Protein AF-A0A0G4NNI9-F1 (afdb_monomer_lite)

Secondary structure (DSSP, 8-state):
-HHHHHHHHHHHTTTTTSTT-S-S-------EEE-S-GGG--S--TT-EEE--B-TTS-B---GGGBGGG-TT---TTSTTGGGS-BS------TT-SS------

Organism: Verticillium longisporum (NCBI:txid100787)

pLDDT: mean 88.93, std 9.5, range [46.25, 96.5]

Radius of gyration: 15.22 Å; chains: 1; bounding box: 37×29×37 Å

Structure (mmCIF, N/CA/C/O backbone):
data_AF-A0A0G4NNI9-F1
#
_entry.id   AF-A0A0G4NNI9-F1
#
loop_
_atom_site.group_PDB
_atom_site.id
_atom_site.type_symbol
_atom_site.label_atom_id
_atom_site.label_alt_id
_atom_site.label_comp_id
_atom_site.label_asym_id
_atom_site.label_entity_id
_atom_site.label_seq_id
_atom_site.pdbx_PDB_ins_code
_atom_site.Cartn_x
_atom_site.Cartn_y
_atom_site.Cartn_z
_atom_site.occupancy
_atom_site.B_iso_or_equiv
_atom_site.auth_seq_id
_atom_site.auth_comp_id
_atom_site.auth_asym_id
_atom_site.auth_atom_id
_atom_site.pdbx_PDB_model_num
ATOM 1 N N . ALA A 1 1 ? 6.119 -2.563 7.585 1.00 60.53 1 ALA A N 1
ATOM 2 C CA . ALA A 1 1 ? 4.698 -2.582 8.003 1.00 60.53 1 ALA A CA 1
ATOM 3 C C . ALA A 1 1 ? 4.440 -1.935 9.373 1.00 60.53 1 ALA A C 1
ATOM 5 O O . ALA A 1 1 ? 3.572 -1.077 9.446 1.00 60.53 1 ALA A O 1
ATOM 6 N N . LYS A 1 2 ? 5.173 -2.285 10.451 1.00 72.62 2 LYS A N 1
ATOM 7 C CA . LYS A 1 2 ? 4.879 -1.789 11.820 1.00 72.62 2 LYS A CA 1
ATOM 8 C C . LYS A 1 2 ? 4.820 -0.256 11.953 1.00 72.62 2 LYS A C 1
ATOM 10 O O . LYS A 1 2 ? 3.915 0.251 12.602 1.00 72.62 2 LYS A O 1
ATOM 15 N N . VAL A 1 3 ? 5.740 0.474 11.315 1.00 82.06 3 VAL A N 1
ATOM 16 C CA . VAL A 1 3 ? 5.761 1.949 11.370 1.00 82.06 3 VAL A CA 1
ATOM 17 C C . VAL A 1 3 ? 4.554 2.557 10.655 1.00 82.06 3 VAL A C 1
ATOM 19 O O . VAL A 1 3 ? 3.886 3.403 11.235 1.00 82.06 3 VAL A O 1
ATOM 22 N N . THR A 1 4 ? 4.225 2.094 9.443 1.00 82.38 4 THR A N 1
ATOM 23 C CA . THR A 1 4 ? 3.059 2.575 8.683 1.00 82.38 4 THR A CA 1
ATOM 24 C C . THR A 1 4 ? 1.771 2.405 9.483 1.00 82.38 4 THR A C 1
ATOM 26 O O . THR A 1 4 ? 1.050 3.374 9.687 1.00 82.38 4 THR A O 1
ATOM 29 N N . ALA A 1 5 ? 1.529 1.208 10.029 1.00 85.50 5 ALA A N 1
ATOM 30 C CA . ALA A 1 5 ? 0.354 0.953 10.858 1.00 85.50 5 ALA A CA 1
ATOM 31 C C . ALA A 1 5 ? 0.298 1.882 12.086 1.00 85.50 5 ALA A C 1
ATOM 33 O O . ALA A 1 5 ? -0.762 2.417 12.396 1.00 85.50 5 ALA A O 1
ATOM 34 N N . ALA A 1 6 ? 1.433 2.133 12.749 1.00 88.06 6 ALA A N 1
ATOM 35 C CA . ALA A 1 6 ? 1.495 3.039 13.894 1.00 88.06 6 ALA A CA 1
ATOM 36 C C . ALA A 1 6 ? 1.179 4.500 13.525 1.00 88.06 6 AL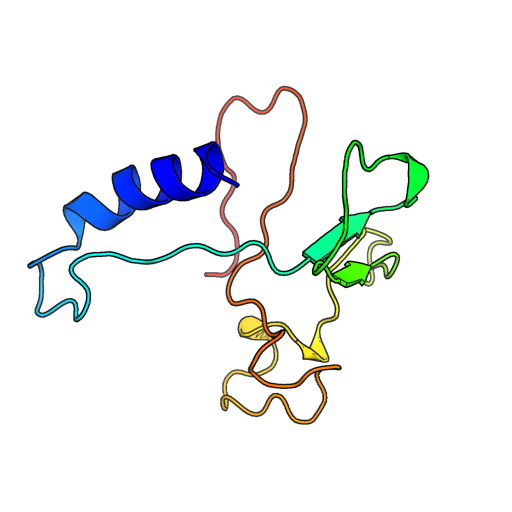A A C 1
ATOM 38 O O . ALA A 1 6 ? 0.465 5.166 14.270 1.00 88.06 6 ALA A O 1
ATOM 39 N N . GLN A 1 7 ? 1.672 5.003 12.386 1.00 86.19 7 GLN A N 1
ATOM 40 C CA . GLN A 1 7 ? 1.343 6.366 11.940 1.00 86.19 7 GLN A CA 1
ATOM 41 C C . GLN A 1 7 ? -0.143 6.505 11.602 1.00 86.19 7 GLN A C 1
ATOM 43 O O . GLN A 1 7 ? -0.769 7.488 11.983 1.00 86.19 7 GLN A O 1
ATOM 48 N N . TYR A 1 8 ? -0.729 5.486 10.975 1.00 87.69 8 TYR A N 1
ATOM 49 C CA . TYR A 1 8 ? -2.163 5.452 10.702 1.00 87.69 8 TYR A CA 1
ATOM 50 C C . TYR A 1 8 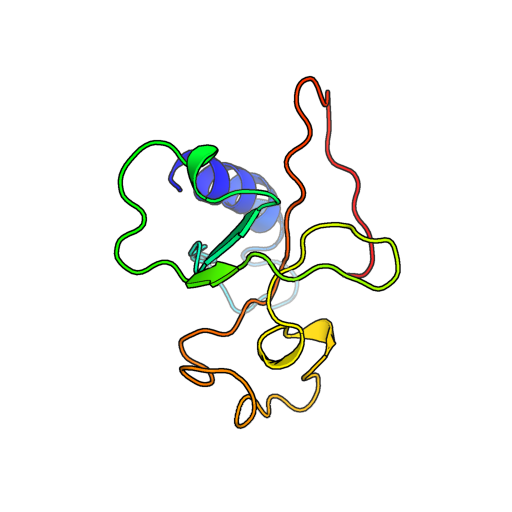? -3.007 5.501 11.977 1.00 87.69 8 TYR A C 1
ATOM 52 O O . TYR A 1 8 ? -3.982 6.246 12.032 1.00 87.69 8 TYR A O 1
ATOM 60 N N . GLN A 1 9 ? -2.604 4.780 13.029 1.00 90.94 9 GLN A N 1
ATOM 61 C CA . GLN A 1 9 ? -3.304 4.859 14.316 1.00 90.94 9 GLN A CA 1
ATOM 62 C C . GLN A 1 9 ? -3.269 6.265 14.917 1.00 90.94 9 GLN A C 1
ATOM 64 O O . GLN A 1 9 ? -4.274 6.706 15.462 1.00 90.94 9 GLN A O 1
ATOM 69 N N . LYS A 1 10 ? -2.162 7.005 14.778 1.00 90.31 10 LYS A N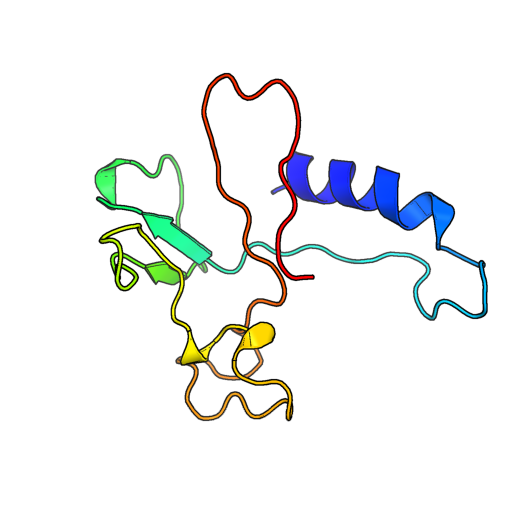 1
ATOM 70 C CA . LYS A 1 10 ? -2.088 8.394 15.266 1.00 90.31 10 LYS A CA 1
ATOM 71 C C . LYS A 1 10 ? -3.067 9.332 14.564 1.00 90.31 10 LYS A C 1
ATOM 73 O O . LYS A 1 10 ? -3.462 10.333 15.155 1.00 90.31 10 LYS A O 1
ATOM 78 N N . TRP A 1 11 ? -3.433 9.036 13.320 1.00 87.31 11 TRP A N 1
ATOM 79 C CA . TRP A 1 11 ? -4.460 9.788 12.609 1.00 87.31 11 TRP A CA 1
ATOM 80 C C . TRP A 1 11 ? -5.861 9.342 13.040 1.00 87.31 11 TRP A C 1
ATOM 82 O O . TRP A 1 11 ? -6.646 10.152 13.529 1.00 87.31 11 TRP A O 1
ATOM 92 N N . PHE A 1 12 ? -6.142 8.039 12.955 1.00 91.88 12 PHE A N 1
ATOM 93 C CA . PHE A 1 12 ? -7.471 7.491 13.233 1.00 91.88 12 PHE A CA 1
ATOM 94 C C . PHE A 1 12 ? -7.901 7.566 14.703 1.00 91.88 12 PHE A C 1
ATOM 96 O O . PHE A 1 12 ? -9.101 7.552 14.967 1.00 91.88 12 PHE A O 1
ATOM 103 N N . GLN A 1 13 ? -6.975 7.712 15.659 1.00 94.12 13 GLN A N 1
ATOM 104 C CA . GLN A 1 13 ? -7.329 7.888 17.075 1.00 94.12 13 GLN A CA 1
ATOM 105 C C . GLN A 1 13 ? -8.275 9.074 17.317 1.00 94.12 13 GLN A C 1
ATOM 107 O O . GLN A 1 13 ? -9.035 9.052 18.277 1.00 94.12 13 GLN A O 1
ATOM 112 N N . TRP A 1 14 ? -8.240 10.093 16.452 1.00 93.88 14 TRP A N 1
ATOM 113 C CA . TRP A 1 14 ? -9.122 11.259 16.540 1.00 93.88 14 TRP A CA 1
ATOM 114 C C . TRP A 1 14 ? -10.516 11.010 15.952 1.00 93.88 14 TRP A C 1
ATOM 116 O O . TRP A 1 14 ? -11.435 11.772 16.231 1.00 93.88 14 TRP A O 1
ATOM 126 N N . LEU A 1 15 ? -10.673 9.956 15.146 1.00 94.38 15 LEU A N 1
ATOM 127 C CA . LEU A 1 15 ? -11.941 9.559 14.530 1.00 94.38 15 LEU A CA 1
ATOM 128 C C . LEU A 1 15 ? -12.671 8.483 15.342 1.00 94.38 15 LEU A C 1
ATOM 130 O O . LEU A 1 15 ? -13.891 8.384 15.268 1.00 94.38 15 LEU A O 1
ATOM 134 N N . TYR A 1 16 ? -11.960 7.671 16.125 1.00 94.88 16 TYR A N 1
ATOM 135 C CA . TYR A 1 16 ? -12.587 6.622 16.929 1.00 94.88 16 TYR A CA 1
ATOM 136 C C . TYR A 1 16 ? -13.597 7.196 17.929 1.00 94.88 16 TYR A C 1
ATOM 138 O O . TYR A 1 16 ? -13.255 8.010 18.783 1.00 94.88 16 TYR A O 1
ATOM 146 N N . GLY A 1 17 ? -14.851 6.747 17.827 1.00 93.88 17 GLY A N 1
ATOM 147 C CA . GLY A 1 17 ? -15.955 7.225 18.665 1.00 93.88 17 GLY A CA 1
ATOM 148 C C . GLY A 1 17 ? -16.512 8.601 18.277 1.00 93.88 17 GLY A C 1
ATOM 149 O O . GLY A 1 17 ? -17.478 9.045 18.893 1.00 93.88 17 GLY A O 1
ATOM 150 N N . TYR A 1 18 ? -15.953 9.259 17.259 1.00 96.38 18 TYR A N 1
ATOM 151 C CA . TYR A 1 18 ? -16.487 10.497 16.696 1.00 96.38 18 TYR A CA 1
ATOM 152 C C . TYR A 1 18 ? -17.502 10.186 15.587 1.00 96.38 18 TYR A C 1
ATOM 154 O O . TYR A 1 18 ? -17.267 9.296 14.779 1.00 96.38 18 TYR A O 1
ATOM 162 N N . ASP A 1 19 ? -18.627 10.906 15.556 1.00 96.12 19 ASP A N 1
ATOM 163 C CA . ASP A 1 19 ? -19.648 10.870 14.488 1.00 96.12 19 ASP A CA 1
ATOM 164 C C . ASP A 1 19 ? -20.034 9.463 13.980 1.00 96.12 19 ASP A C 1
ATOM 166 O O . ASP A 1 19 ? -20.069 9.182 12.785 1.00 96.12 19 ASP A O 1
ATOM 170 N N . ASN A 1 20 ? -20.287 8.532 14.908 1.00 95.25 20 ASN A N 1
ATOM 171 C CA . ASN A 1 20 ? -20.608 7.130 14.602 1.00 95.25 20 ASN A CA 1
ATOM 172 C C . ASN A 1 20 ? -19.577 6.422 13.701 1.00 95.25 20 ASN A C 1
ATOM 174 O O . ASN A 1 20 ? -19.920 5.462 13.004 1.00 95.25 20 ASN A O 1
ATOM 178 N N . PHE A 1 21 ? -18.315 6.858 13.719 1.00 94.75 21 PHE A N 1
ATOM 179 C CA . PHE A 1 21 ? -17.256 6.205 12.969 1.00 94.75 21 PHE A CA 1
ATOM 180 C C . PHE A 1 21 ? -17.185 4.717 13.363 1.00 94.75 21 PHE A C 1
ATOM 182 O O . PHE A 1 21 ? -17.013 4.394 14.542 1.00 94.75 21 PHE A O 1
ATOM 189 N N . PRO A 1 22 ? -17.329 3.785 12.404 1.00 94.44 22 PRO A N 1
ATOM 190 C CA . PRO A 1 22 ? -17.709 2.402 12.704 1.00 94.44 22 PRO A CA 1
ATOM 191 C C . PRO A 1 22 ? -16.549 1.538 13.210 1.00 94.44 22 PRO A C 1
ATOM 193 O O . PRO A 1 22 ? -16.731 0.355 13.500 1.00 94.44 22 PRO A O 1
ATOM 196 N N . TYR A 1 23 ? -15.346 2.104 13.301 1.00 93.69 23 TYR A N 1
ATOM 197 C CA . TYR A 1 23 ? -14.145 1.385 13.689 1.00 93.69 23 TYR A CA 1
ATOM 198 C C . TYR A 1 23 ? -13.594 1.915 15.006 1.00 93.69 23 TYR A C 1
ATOM 200 O O . TYR A 1 23 ? -13.582 3.113 15.266 1.00 93.69 23 TYR A O 1
ATOM 208 N N . THR A 1 24 ? -13.066 1.000 15.810 1.00 93.38 24 THR A N 1
ATOM 209 C CA . THR A 1 24 ? -12.251 1.297 16.999 1.00 93.38 24 THR A CA 1
ATOM 210 C C . THR A 1 24 ? -10.772 0.981 16.773 1.00 93.38 24 THR A C 1
ATOM 212 O O . THR A 1 24 ? -9.928 1.278 17.613 1.00 93.38 24 THR A O 1
ATOM 215 N N . ASN A 1 25 ? -10.460 0.348 15.638 1.00 91.88 25 ASN A N 1
ATOM 216 C CA . ASN A 1 25 ? -9.115 0.037 15.187 1.00 91.88 25 ASN A CA 1
ATOM 217 C C . ASN A 1 25 ? -9.118 -0.224 13.672 1.00 91.88 25 ASN A C 1
ATOM 219 O O . ASN A 1 25 ? -9.669 -1.228 13.215 1.00 91.88 25 ASN A O 1
ATOM 223 N N . VAL A 1 26 ? -8.472 0.642 12.894 1.00 90.69 26 VAL A N 1
ATOM 224 C CA . VAL A 1 26 ? -8.256 0.446 11.455 1.00 90.69 26 VAL A CA 1
ATOM 225 C C . VAL A 1 26 ? -6.987 -0.369 11.240 1.00 90.69 26 VAL A C 1
ATOM 227 O O . VAL A 1 26 ? -5.876 0.104 11.474 1.00 90.69 26 VAL A O 1
ATOM 230 N N . LYS A 1 27 ? -7.127 -1.611 10.780 1.00 89.88 27 LYS A N 1
ATOM 231 C CA . LYS A 1 27 ? -5.974 -2.463 10.461 1.00 89.88 27 LYS A CA 1
ATOM 232 C C . LYS A 1 27 ? -5.404 -2.074 9.101 1.00 89.88 27 LYS A C 1
ATOM 234 O O . LYS A 1 27 ? -6.120 -2.089 8.109 1.00 89.88 27 LYS A O 1
ATOM 239 N N . VAL A 1 28 ? -4.104 -1.789 9.056 1.00 88.88 28 VAL A N 1
ATOM 240 C CA . VAL A 1 28 ? -3.394 -1.447 7.817 1.00 88.88 28 VAL A CA 1
ATOM 241 C C . VAL A 1 28 ? -2.548 -2.625 7.367 1.00 88.88 28 VAL A C 1
ATOM 243 O O . VAL A 1 28 ? -1.702 -3.110 8.122 1.00 88.88 28 VAL A O 1
ATOM 246 N N . ASN A 1 29 ? -2.743 -3.040 6.118 1.00 89.25 29 ASN A N 1
ATOM 247 C CA . ASN A 1 29 ? -1.964 -4.084 5.466 1.00 89.25 29 ASN A CA 1
ATOM 248 C C . ASN A 1 29 ? -1.289 -3.512 4.222 1.00 89.25 29 ASN A C 1
ATOM 250 O O . ASN A 1 29 ? -1.896 -2.753 3.474 1.00 89.25 29 ASN A O 1
ATOM 254 N N . ILE A 1 30 ? -0.037 -3.900 3.991 1.00 90.31 30 ILE A N 1
ATOM 255 C CA . ILE A 1 30 ? 0.640 -3.620 2.724 1.00 90.31 30 ILE A CA 1
ATOM 256 C C . ILE A 1 30 ? 0.417 -4.832 1.831 1.00 90.31 30 ILE A C 1
ATOM 258 O O . ILE A 1 30 ? 0.864 -5.922 2.177 1.00 90.31 30 ILE A O 1
ATOM 262 N N . VAL A 1 31 ? -0.286 -4.644 0.716 1.00 92.69 31 VAL A N 1
ATOM 263 C CA . VAL A 1 31 ? -0.605 -5.720 -0.241 1.00 92.69 31 VAL A CA 1
ATOM 264 C C . VAL A 1 31 ? 0.376 -5.790 -1.410 1.00 92.69 31 VAL A C 1
ATOM 266 O O . VAL A 1 31 ? 0.455 -6.814 -2.085 1.00 92.69 31 VAL A O 1
ATOM 269 N N . GLY A 1 32 ? 1.158 -4.733 -1.639 1.00 93.25 32 GLY A N 1
ATOM 270 C CA . GLY A 1 32 ? 2.086 -4.674 -2.757 1.00 93.25 32 GLY A CA 1
ATOM 271 C C . GLY A 1 32 ? 2.954 -3.423 -2.793 1.00 93.25 32 GLY A C 1
ATOM 272 O O . GLY A 1 32 ? 2.800 -2.516 -1.973 1.00 93.25 32 GLY A O 1
ATOM 273 N N . TRP A 1 33 ? 3.864 -3.406 -3.763 1.00 94.50 33 TRP A N 1
ATOM 274 C CA . TRP A 1 33 ? 4.759 -2.291 -4.066 1.00 94.50 33 TRP A CA 1
ATOM 275 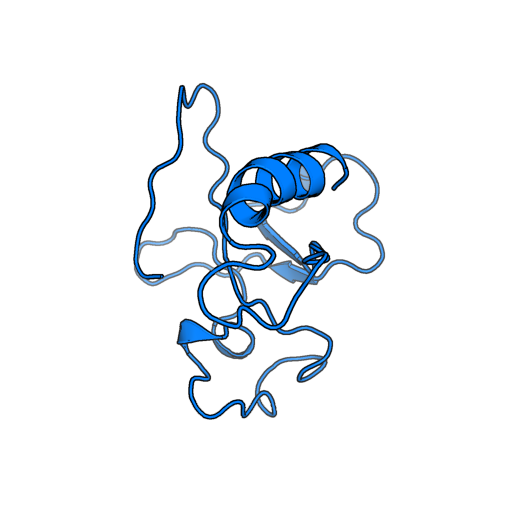C C . TRP A 1 33 ? 4.837 -2.077 -5.568 1.00 94.50 33 TRP A C 1
ATOM 277 O O . TRP A 1 33 ? 4.920 -3.042 -6.326 1.00 94.50 33 TRP A O 1
ATOM 287 N N . ALA A 1 34 ? 4.899 -0.818 -5.982 1.00 95.12 34 ALA A N 1
ATOM 288 C CA . ALA A 1 34 ? 5.268 -0.442 -7.334 1.00 95.12 34 ALA A CA 1
ATOM 289 C C . ALA A 1 34 ? 6.697 0.091 -7.346 1.00 95.12 34 ALA A C 1
ATOM 291 O O . ALA A 1 34 ? 7.046 0.980 -6.569 1.00 95.12 34 ALA A O 1
ATOM 292 N N . VAL A 1 35 ? 7.538 -0.476 -8.205 1.00 94.88 35 VAL A N 1
ATOM 293 C CA . VAL A 1 35 ? 8.956 -0.125 -8.292 1.00 94.88 35 VAL A CA 1
ATOM 294 C C . VAL A 1 35 ? 9.401 -0.055 -9.743 1.00 94.88 35 VAL A C 1
ATOM 296 O O . VAL A 1 35 ? 8.929 -0.802 -10.593 1.00 94.88 35 VAL A O 1
ATOM 299 N N . ARG A 1 36 ? 10.373 0.814 -10.033 1.00 93.50 36 ARG A N 1
ATOM 300 C CA . ARG A 1 36 ? 11.021 0.829 -11.356 1.00 93.50 36 ARG A CA 1
ATOM 301 C C . ARG A 1 36 ? 11.823 -0.449 -11.628 1.00 93.50 36 ARG A C 1
ATOM 303 O O . ARG A 1 36 ? 11.972 -0.838 -12.778 1.00 93.50 36 ARG A O 1
ATOM 310 N N . ASP A 1 37 ? 12.350 -1.061 -10.569 1.00 93.31 37 ASP A N 1
ATOM 311 C CA . ASP A 1 37 ? 13.163 -2.272 -10.598 1.00 93.31 37 ASP A CA 1
ATOM 312 C C . ASP A 1 37 ? 12.951 -3.043 -9.287 1.00 93.31 37 ASP A C 1
ATOM 314 O O . ASP A 1 37 ? 13.003 -2.462 -8.199 1.00 93.31 37 ASP A O 1
ATOM 318 N N . LYS A 1 38 ? 12.715 -4.354 -9.391 1.00 94.25 38 LYS A N 1
ATOM 319 C CA . LYS A 1 38 ? 12.516 -5.247 -8.243 1.00 94.25 38 LYS A CA 1
ATOM 320 C C . LYS A 1 38 ? 13.759 -5.342 -7.359 1.00 94.25 38 LYS A C 1
ATOM 322 O O . LYS A 1 38 ? 13.609 -5.569 -6.162 1.00 94.25 38 LYS A O 1
ATOM 327 N N . ALA A 1 39 ? 14.953 -5.116 -7.914 1.00 94.25 39 ALA A N 1
ATOM 328 C CA . ALA A 1 39 ? 16.214 -5.129 -7.172 1.00 94.25 39 ALA A CA 1
ATOM 329 C C . ALA A 1 39 ? 16.314 -4.026 -6.099 1.00 94.25 39 ALA A C 1
ATOM 331 O O . ALA A 1 39 ? 17.167 -4.100 -5.218 1.00 94.25 39 ALA A O 1
ATOM 332 N N . LEU A 1 40 ? 15.442 -3.012 -6.145 1.00 92.31 40 LEU A N 1
ATOM 333 C CA . LEU A 1 40 ? 15.371 -1.971 -5.115 1.00 92.31 40 LEU A CA 1
ATOM 334 C C . LEU A 1 40 ? 14.770 -2.473 -3.799 1.00 92.31 40 LEU A C 1
ATOM 336 O O . LEU A 1 40 ? 14.999 -1.869 -2.751 1.00 92.31 40 LEU A O 1
ATOM 340 N N . LEU A 1 41 ? 13.967 -3.538 -3.845 1.00 93.38 41 LEU A N 1
ATOM 341 C CA . LEU A 1 41 ? 13.304 -4.062 -2.662 1.00 93.38 41 LEU A CA 1
ATOM 342 C C . LEU A 1 41 ? 14.290 -4.877 -1.831 1.00 93.38 41 LEU A C 1
ATOM 344 O O . LEU A 1 41 ? 14.912 -5.823 -2.308 1.00 93.38 41 LEU A O 1
ATOM 348 N N . GLN A 1 42 ? 14.393 -4.515 -0.557 1.00 92.12 42 GLN A N 1
ATOM 349 C CA . GLN A 1 42 ? 15.197 -5.229 0.422 1.00 92.12 42 GLN A CA 1
ATOM 350 C C . GLN A 1 42 ? 14.303 -6.109 1.299 1.00 92.12 42 GLN A C 1
ATOM 352 O O . GLN A 1 42 ? 13.204 -5.715 1.690 1.00 92.12 42 GLN A O 1
ATOM 357 N N . GLY A 1 43 ? 14.805 -7.292 1.655 1.00 92.19 43 GLY A N 1
ATOM 358 C CA . GLY A 1 43 ? 14.081 -8.255 2.483 1.00 92.19 43 GLY A CA 1
ATOM 359 C C . GLY A 1 43 ? 13.080 -9.107 1.699 1.00 92.19 43 GLY A C 1
ATOM 360 O O . GLY A 1 43 ? 13.141 -9.220 0.478 1.00 92.19 43 GLY A O 1
ATOM 361 N N . SER A 1 44 ? 12.178 -9.768 2.428 1.00 93.75 44 SER A N 1
ATOM 362 C CA . SER A 1 44 ? 11.195 -10.672 1.828 1.00 93.75 44 SER A CA 1
ATOM 363 C C . SER A 1 44 ? 10.039 -9.904 1.191 1.00 93.75 44 SER A C 1
ATOM 365 O O . SER A 1 44 ? 9.425 -9.047 1.826 1.00 93.75 44 SER A O 1
ATOM 367 N N . THR A 1 45 ? 9.699 -10.282 -0.039 1.00 94.50 45 THR A N 1
ATOM 368 C CA . THR A 1 45 ? 8.497 -9.840 -0.760 1.00 94.50 45 THR A CA 1
ATOM 369 C C . THR A 1 45 ? 7.397 -10.904 -0.767 1.00 94.50 45 THR A C 1
ATOM 371 O O . THR A 1 45 ? 6.408 -10.774 -1.486 1.00 94.50 45 THR A O 1
ATOM 374 N N . ALA A 1 46 ? 7.545 -11.970 0.027 1.00 94.56 46 ALA A N 1
ATOM 375 C CA . ALA A 1 46 ? 6.566 -13.048 0.091 1.00 94.56 46 ALA A CA 1
ATOM 376 C C . ALA A 1 46 ? 5.184 -12.518 0.506 1.00 94.56 46 ALA A C 1
ATOM 378 O O . ALA A 1 46 ? 5.046 -11.817 1.508 1.00 94.56 46 ALA A O 1
ATOM 379 N N . GLY A 1 47 ? 4.161 -12.875 -0.272 1.00 91.25 47 GLY A N 1
ATOM 380 C CA . GLY A 1 47 ? 2.784 -12.441 -0.042 1.00 91.25 47 GLY A CA 1
ATOM 381 C C . GLY A 1 47 ? 2.462 -11.022 -0.519 1.00 91.25 47 GLY A C 1
ATOM 382 O O . GLY A 1 47 ? 1.324 -10.606 -0.327 1.00 91.25 47 GLY A O 1
ATOM 383 N N . LEU A 1 48 ? 3.409 -10.312 -1.147 1.00 93.06 48 LEU A N 1
ATOM 384 C CA . LEU A 1 48 ? 3.206 -8.982 -1.727 1.00 93.06 48 LEU A CA 1
ATOM 385 C C . LEU A 1 48 ? 3.114 -9.053 -3.252 1.00 93.06 48 LEU A C 1
ATOM 387 O O . LEU A 1 48 ? 3.865 -9.788 -3.895 1.00 93.06 48 LEU A O 1
ATOM 391 N N . ASP A 1 49 ? 2.251 -8.227 -3.835 1.00 93.81 49 ASP A N 1
ATOM 392 C CA . ASP A 1 49 ? 2.215 -8.027 -5.283 1.00 93.81 49 ASP A CA 1
ATOM 393 C C . ASP A 1 49 ? 3.258 -6.980 -5.669 1.00 93.81 49 ASP A C 1
ATOM 395 O O . ASP A 1 49 ? 3.209 -5.836 -5.216 1.00 93.81 49 ASP A O 1
ATOM 399 N N . ILE A 1 50 ? 4.235 -7.378 -6.483 1.00 95.12 50 ILE A N 1
ATOM 400 C CA . ILE A 1 50 ? 5.311 -6.486 -6.919 1.00 95.12 50 ILE A CA 1
ATOM 401 C C . ILE A 1 50 ? 5.073 -6.067 -8.364 1.00 95.12 50 ILE A C 1
ATOM 403 O O . ILE A 1 50 ? 5.233 -6.863 -9.295 1.00 95.12 50 ILE A O 1
ATOM 407 N N . TYR A 1 51 ? 4.740 -4.795 -8.524 1.00 93.75 51 TYR A N 1
ATOM 408 C CA . TYR A 1 51 ? 4.413 -4.146 -9.780 1.00 93.75 51 TYR A CA 1
ATOM 409 C C . TYR A 1 51 ? 5.633 -3.419 -10.351 1.00 93.75 51 TYR A C 1
ATOM 411 O O . TYR A 1 51 ? 6.400 -2.785 -9.625 1.00 93.75 51 TYR A O 1
ATOM 419 N N . THR A 1 52 ? 5.796 -3.500 -11.669 1.00 94.62 52 THR A N 1
ATOM 420 C CA . THR A 1 52 ? 6.775 -2.711 -12.446 1.00 94.62 52 THR A CA 1
ATOM 421 C C . THR A 1 52 ? 6.102 -1.899 -13.556 1.00 94.62 52 THR A C 1
ATOM 423 O O . THR A 1 52 ? 6.762 -1.385 -14.458 1.00 94.62 52 THR A O 1
ATOM 426 N N . ASN A 1 53 ? 4.772 -1.829 -13.507 1.00 90.44 53 ASN A N 1
ATOM 427 C CA . ASN A 1 53 ? 3.924 -1.003 -14.354 1.00 90.44 53 ASN A CA 1
ATOM 428 C C . ASN A 1 53 ? 4.200 0.478 -14.093 1.00 90.44 53 ASN A C 1
ATOM 430 O O . ASN A 1 53 ? 4.666 0.857 -13.019 1.00 90.44 53 ASN A O 1
ATOM 434 N N . LYS A 1 54 ? 3.920 1.294 -15.106 1.00 92.19 54 LYS A N 1
ATOM 435 C CA . LYS A 1 54 ? 4.086 2.741 -15.074 1.00 92.19 54 LYS A CA 1
ATOM 436 C C . LYS A 1 54 ? 2.792 3.404 -15.511 1.00 92.19 54 LYS A C 1
ATOM 438 O O . LYS A 1 54 ? 2.145 2.894 -16.426 1.00 92.19 54 LYS A O 1
ATOM 443 N N . ASP A 1 55 ? 2.489 4.536 -14.900 1.00 88.88 55 ASP A N 1
ATOM 444 C CA . ASP A 1 55 ? 1.396 5.401 -15.320 1.00 88.88 55 ASP A CA 1
ATOM 445 C C . ASP A 1 55 ? 1.716 6.111 -16.656 1.00 88.88 55 ASP A C 1
ATOM 447 O O . ASP A 1 55 ? 2.782 5.929 -17.260 1.00 88.88 55 ASP A O 1
ATOM 451 N N . GLY A 1 56 ? 0.801 6.973 -17.112 1.00 89.19 56 GLY A N 1
ATOM 452 C CA . GLY A 1 56 ? 0.985 7.772 -18.331 1.00 89.19 56 GLY A CA 1
ATOM 453 C C . GLY A 1 56 ? 2.179 8.738 -18.291 1.00 89.19 56 GLY A C 1
ATOM 454 O O . GLY A 1 56 ? 2.641 9.175 -19.344 1.00 89.19 56 GLY A O 1
ATOM 455 N N . SER A 1 57 ? 2.707 9.034 -17.102 1.00 90.31 57 SER A N 1
ATOM 456 C CA . SER A 1 57 ? 3.884 9.878 -16.877 1.00 90.31 57 SER A CA 1
ATOM 457 C C . SER A 1 57 ? 5.178 9.061 -16.734 1.00 90.31 57 SER A C 1
ATOM 459 O O . SER A 1 57 ? 6.250 9.625 -16.508 1.00 90.31 57 SER A O 1
ATOM 461 N N . GLY A 1 58 ? 5.117 7.731 -16.870 1.00 91.12 58 GLY A N 1
ATOM 462 C CA . GLY A 1 58 ? 6.273 6.846 -16.723 1.00 91.12 58 GLY A CA 1
ATOM 463 C C . GLY A 1 58 ? 6.646 6.530 -15.268 1.00 91.12 58 GLY A C 1
ATOM 464 O O . GLY A 1 58 ? 7.734 5.995 -15.018 1.00 91.12 58 GLY A O 1
ATOM 465 N N . ILE A 1 59 ? 5.765 6.845 -14.324 1.00 90.44 59 ILE A N 1
ATOM 466 C CA . ILE A 1 59 ? 5.972 6.737 -12.884 1.00 90.44 59 ILE A CA 1
ATOM 467 C C . ILE A 1 59 ? 5.464 5.371 -12.394 1.00 90.44 59 ILE A C 1
ATOM 469 O O . ILE A 1 59 ? 4.353 4.988 -12.751 1.00 90.44 59 ILE A O 1
ATOM 473 N N . PRO A 1 60 ? 6.253 4.595 -11.618 1.00 93.12 60 PRO A N 1
ATOM 474 C CA . PRO A 1 60 ? 5.808 3.294 -11.127 1.00 93.12 60 PRO A CA 1
ATOM 475 C C . PRO A 1 60 ? 4.479 3.358 -10.367 1.00 93.12 60 PRO A C 1
ATOM 477 O O . PRO A 1 60 ? 4.370 4.091 -9.391 1.00 93.12 60 PRO A O 1
ATOM 480 N N . GLU A 1 61 ? 3.504 2.544 -10.763 1.00 92.12 61 GLU A N 1
ATOM 481 C CA . GLU A 1 61 ? 2.183 2.488 -10.123 1.00 92.12 61 GLU A CA 1
ATOM 482 C C . GLU A 1 61 ? 1.761 1.048 -9.806 1.00 92.12 61 GLU A C 1
ATOM 484 O O . GLU A 1 61 ? 2.200 0.098 -10.457 1.00 92.12 61 GLU A O 1
ATOM 489 N N . CYS A 1 62 ? 0.915 0.865 -8.787 1.00 92.94 62 CYS A N 1
ATOM 490 C CA . CYS A 1 62 ? 0.231 -0.411 -8.559 1.00 92.94 62 CYS A CA 1
ATOM 491 C C . CYS A 1 62 ? -0.831 -0.629 -9.648 1.00 92.94 62 CYS A C 1
ATOM 493 O O . CYS A 1 62 ? -1.215 0.313 -10.331 1.00 92.94 62 CYS A O 1
ATOM 495 N N . ALA A 1 63 ? -1.310 -1.862 -9.842 1.00 93.50 63 ALA A N 1
ATOM 496 C CA . ALA A 1 63 ? -2.270 -2.145 -10.913 1.00 93.50 63 ALA A CA 1
ATOM 497 C C . ALA A 1 63 ? -3.598 -1.377 -10.715 1.00 93.50 63 ALA A C 1
ATOM 499 O O . ALA A 1 63 ? -4.311 -1.680 -9.755 1.00 93.50 63 ALA A O 1
ATOM 500 N N . PRO A 1 64 ? -4.010 -0.482 -11.641 1.00 92.88 64 PRO A N 1
ATOM 501 C CA . PRO A 1 64 ? -5.246 0.293 -11.490 1.00 92.88 64 PRO A CA 1
ATOM 502 C C . PRO A 1 64 ? -6.495 -0.578 -11.315 1.00 92.88 64 PRO A C 1
ATOM 504 O O . PRO A 1 64 ? -7.387 -0.253 -10.541 1.00 92.88 64 PRO A O 1
ATOM 507 N N . ALA A 1 65 ? -6.526 -1.756 -11.946 1.00 94.25 65 ALA A N 1
ATOM 508 C CA . ALA A 1 65 ? -7.612 -2.725 -11.793 1.00 94.25 65 ALA A CA 1
ATOM 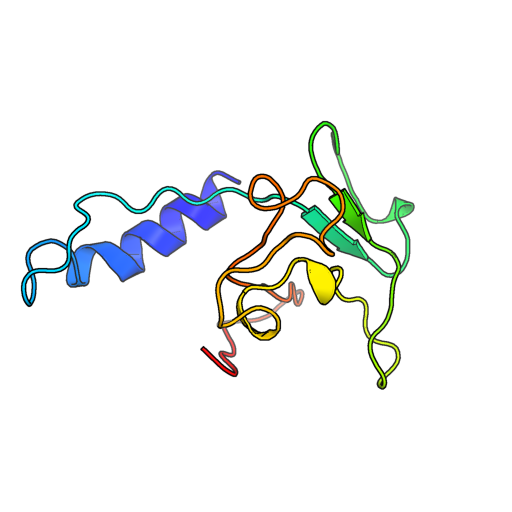509 C C . ALA A 1 65 ? -7.824 -3.215 -10.345 1.00 94.25 65 ALA A C 1
ATOM 511 O O . ALA A 1 65 ? -8.882 -3.757 -10.045 1.00 94.25 65 ALA A O 1
ATOM 512 N N . CYS A 1 66 ? -6.851 -3.016 -9.453 1.00 95.12 66 CYS A N 1
ATOM 513 C CA . CYS A 1 66 ? -6.922 -3.352 -8.032 1.00 95.12 66 CYS A CA 1
ATOM 514 C C . CYS A 1 66 ? -7.123 -2.133 -7.120 1.00 95.12 66 CYS A C 1
ATOM 516 O O . CYS A 1 66 ? -7.306 -2.311 -5.919 1.00 95.12 66 CYS A O 1
ATOM 518 N N . GLY A 1 67 ? -7.073 -0.906 -7.642 1.00 94.06 67 GLY A N 1
ATOM 519 C CA . GLY A 1 67 ? -7.194 0.301 -6.826 1.00 94.06 67 GLY A CA 1
ATOM 520 C C . GLY A 1 67 ? -8.649 0.674 -6.559 1.00 94.06 67 GLY A C 1
ATOM 521 O O . GLY A 1 67 ? -9.449 0.748 -7.495 1.00 94.06 67 GLY A O 1
ATOM 522 N N . ARG A 1 68 ? -8.995 0.971 -5.303 1.00 94.50 68 ARG A N 1
ATOM 523 C CA . ARG A 1 68 ? -10.338 1.432 -4.901 1.00 94.50 68 ARG A CA 1
ATOM 524 C C . ARG A 1 68 ? -10.808 2.646 -5.704 1.00 94.50 68 ARG A C 1
ATOM 526 O O . ARG A 1 68 ? -11.964 2.683 -6.118 1.00 94.50 68 ARG A O 1
ATOM 533 N N . PHE A 1 69 ? -9.897 3.581 -5.980 1.00 90.81 69 PHE A N 1
ATOM 534 C CA . PHE A 1 69 ? -10.151 4.776 -6.791 1.00 90.81 69 PHE A CA 1
ATOM 535 C C . PHE A 1 69 ? -10.738 4.450 -8.176 1.00 90.81 69 PHE A C 1
ATOM 537 O O . PHE A 1 69 ? -11.649 5.132 -8.643 1.00 90.81 69 PHE A O 1
ATOM 544 N N . PHE A 1 70 ? -10.263 3.370 -8.806 1.00 92.25 70 PHE A N 1
ATOM 545 C CA . PHE A 1 70 ? -10.693 2.938 -10.140 1.00 92.25 70 PHE A CA 1
ATOM 546 C C . PHE A 1 70 ? -11.895 1.984 -10.116 1.00 92.25 70 PHE A C 1
ATOM 548 O O . PHE A 1 70 ? -12.537 1.781 -11.143 1.00 92.25 70 PHE A O 1
ATOM 555 N N . ASN A 1 71 ? -12.217 1.410 -8.954 1.00 94.38 71 ASN A N 1
ATOM 556 C CA . ASN A 1 71 ? -13.281 0.422 -8.773 1.00 94.38 71 ASN A CA 1
ATOM 557 C C . ASN A 1 71 ? -14.283 0.920 -7.720 1.00 94.38 71 ASN A C 1
ATOM 559 O O . ASN A 1 71 ? -14.524 0.277 -6.695 1.00 94.38 71 ASN A O 1
ATOM 563 N N . GLN A 1 72 ? -14.858 2.107 -7.947 1.00 93.50 72 GLN A N 1
ATOM 564 C CA . GLN A 1 72 ? -15.741 2.784 -6.982 1.00 93.50 72 GLN A CA 1
ATOM 565 C C . GLN A 1 72 ? -17.046 2.020 -6.705 1.00 93.50 72 GLN A C 1
ATOM 567 O O . GLN A 1 72 ? -17.604 2.118 -5.610 1.00 93.50 72 GLN A O 1
ATOM 572 N N . ASN A 1 73 ? -17.466 1.177 -7.645 1.00 94.62 73 ASN A N 1
ATOM 573 C CA . ASN A 1 73 ? -18.580 0.238 -7.508 1.00 94.62 73 ASN A CA 1
ATOM 574 C C . ASN A 1 73 ? -18.250 -1.010 -6.659 1.00 94.62 73 ASN A C 1
ATOM 576 O O . ASN A 1 73 ? -19.139 -1.821 -6.418 1.00 94.62 73 ASN A O 1
ATOM 580 N N . GLY A 1 74 ? -16.998 -1.178 -6.218 1.00 94.31 74 GLY A N 1
ATOM 581 C CA . GLY A 1 74 ? -16.547 -2.346 -5.455 1.00 94.31 74 GLY A CA 1
ATOM 582 C C . GLY A 1 74 ? -16.332 -3.607 -6.298 1.00 94.31 74 GLY A C 1
ATOM 583 O O . GLY A 1 74 ? -16.136 -4.684 -5.737 1.00 94.31 74 GLY A O 1
ATOM 584 N N . ASP A 1 75 ? -16.362 -3.496 -7.628 1.00 95.94 75 ASP A N 1
ATOM 585 C CA . ASP A 1 75 ? -16.098 -4.617 -8.524 1.00 95.94 75 ASP A CA 1
ATOM 586 C C . ASP A 1 75 ? -14.592 -4.782 -8.747 1.00 95.94 75 ASP A C 1
ATOM 588 O O . ASP A 1 75 ? -13.970 -4.043 -9.503 1.00 95.94 75 ASP A O 1
ATOM 592 N N . TYR A 1 76 ? -14.015 -5.794 -8.105 1.00 96.50 76 TYR A N 1
ATOM 593 C CA . TYR A 1 76 ? -12.609 -6.162 -8.267 1.00 96.50 76 TYR A CA 1
ATOM 594 C C . TYR A 1 76 ? -12.416 -7.397 -9.154 1.00 96.50 76 TYR A C 1
ATOM 596 O O . TYR A 1 76 ? -11.365 -8.036 -9.086 1.00 96.50 76 TYR A O 1
ATOM 604 N N . SER A 1 77 ? -13.391 -7.760 -9.994 1.00 96.19 77 SER A N 1
ATOM 605 C CA . SER A 1 77 ? -13.284 -8.910 -10.913 1.00 96.19 77 SER A CA 1
ATOM 606 C C . SER A 1 77 ? -12.095 -8.805 -11.874 1.00 96.19 77 SER A C 1
ATOM 608 O O . SER A 1 77 ? -11.554 -9.817 -12.318 1.00 96.19 77 SER A O 1
ATOM 610 N N . ARG A 1 78 ? -11.650 -7.576 -12.159 1.00 94.50 78 ARG A N 1
ATOM 611 C CA . ARG A 1 78 ? -10.487 -7.280 -13.003 1.00 94.50 78 ARG A CA 1
ATOM 612 C C . ARG A 1 78 ? -9.161 -7.249 -12.239 1.00 94.50 78 ARG A C 1
ATOM 614 O O . ARG A 1 78 ? -8.114 -7.196 -12.880 1.00 94.50 78 ARG A O 1
ATOM 621 N N . CYS A 1 79 ? -9.185 -7.271 -10.906 1.00 95.00 79 CYS A N 1
ATOM 622 C CA . CYS A 1 79 ? -7.980 -7.320 -10.086 1.00 95.00 79 CYS A CA 1
ATOM 623 C C . CYS A 1 79 ? -7.443 -8.757 -10.015 1.00 95.00 79 CYS A C 1
ATOM 625 O O . CYS A 1 79 ? -8.170 -9.657 -9.580 1.00 95.00 79 CYS A O 1
ATOM 627 N N . PRO A 1 80 ? -6.172 -9.011 -10.371 1.00 89.94 80 PRO A N 1
ATOM 628 C CA . PRO A 1 80 ? -5.542 -10.298 -10.103 1.00 89.94 80 PRO A CA 1
ATOM 629 C C . PRO A 1 80 ? -5.536 -10.594 -8.594 1.00 89.94 80 PRO A C 1
ATOM 631 O O . PRO A 1 80 ? -4.928 -9.876 -7.809 1.00 89.94 80 PRO A O 1
ATOM 634 N N . GLY A 1 81 ? -6.249 -11.646 -8.181 1.00 89.50 81 GLY A N 1
ATOM 635 C CA . GLY A 1 81 ? -6.467 -11.980 -6.765 1.00 89.50 81 GLY A CA 1
ATOM 636 C C . GLY A 1 81 ? -7.715 -11.344 -6.134 1.00 89.50 81 GLY A C 1
ATOM 637 O O . GLY A 1 81 ? -7.990 -11.566 -4.952 1.00 89.50 81 GLY A O 1
ATOM 638 N N . GLY A 1 82 ? -8.501 -10.616 -6.929 1.00 93.69 82 GLY A N 1
ATOM 639 C CA . GLY A 1 82 ? -9.818 -10.100 -6.576 1.00 93.69 82 GLY A CA 1
ATOM 640 C C . GLY A 1 82 ? -9.805 -9.128 -5.400 1.00 93.69 82 GLY A C 1
ATOM 641 O O . GLY A 1 82 ? -8.794 -8.509 -5.070 1.00 93.69 82 GLY A O 1
ATOM 642 N N . ALA A 1 83 ? -10.944 -9.037 -4.714 1.00 92.69 83 ALA A N 1
ATOM 643 C CA . ALA A 1 83 ? -11.113 -8.157 -3.561 1.00 92.69 83 ALA A CA 1
ATOM 644 C C . ALA A 1 83 ? -10.133 -8.456 -2.410 1.00 92.69 83 ALA A C 1
ATOM 646 O O . ALA A 1 83 ? -9.902 -7.598 -1.575 1.00 92.69 83 ALA A O 1
ATOM 647 N N . ALA A 1 84 ? -9.502 -9.630 -2.335 1.00 90.94 84 ALA A N 1
ATOM 648 C CA . ALA A 1 84 ? -8.497 -9.889 -1.299 1.00 90.94 84 ALA A CA 1
ATOM 649 C C . ALA A 1 84 ? -7.163 -9.158 -1.555 1.00 90.94 84 ALA A C 1
ATOM 651 O O . ALA A 1 84 ? -6.366 -9.004 -0.630 1.00 90.94 84 ALA A O 1
ATOM 652 N N . ARG A 1 85 ? -6.908 -8.736 -2.802 1.00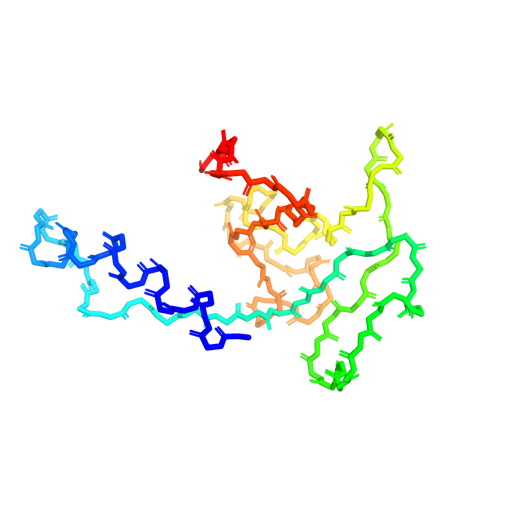 92.50 85 ARG A N 1
ATOM 653 C CA . ARG A 1 85 ? -5.654 -8.103 -3.246 1.00 92.50 85 ARG A CA 1
ATOM 654 C C . ARG A 1 85 ? -5.821 -6.649 -3.686 1.00 92.50 85 ARG A C 1
ATOM 656 O O . ARG A 1 85 ? -4.859 -6.041 -4.150 1.00 92.50 85 ARG A O 1
ATOM 663 N N . HIS A 1 86 ? -7.017 -6.084 -3.524 1.00 94.50 86 HIS A N 1
ATOM 664 C CA . HIS A 1 86 ? -7.236 -4.664 -3.772 1.00 94.50 86 HIS A CA 1
ATOM 665 C C . HIS A 1 86 ? -6.427 -3.787 -2.809 1.00 94.50 86 HIS A C 1
ATOM 667 O O . HIS A 1 86 ? -6.007 -4.230 -1.736 1.00 94.50 86 HIS A O 1
ATOM 673 N N . TYR A 1 87 ? -6.228 -2.530 -3.194 1.00 93.69 87 TYR A N 1
ATOM 674 C CA . TYR A 1 87 ? -5.672 -1.504 -2.322 1.00 93.69 87 TYR A CA 1
ATOM 675 C C . TYR A 1 87 ? -6.583 -0.279 -2.295 1.00 93.69 87 TYR A C 1
ATOM 677 O O . TYR A 1 87 ? -7.067 0.181 -3.331 1.00 93.69 87 TYR A O 1
ATOM 685 N N . ASP A 1 88 ? -6.779 0.268 -1.100 1.00 91.88 88 ASP A N 1
ATOM 686 C CA . ASP A 1 88 ? -7.586 1.474 -0.897 1.00 91.88 88 ASP A CA 1
ATOM 687 C C . ASP A 1 88 ? -6.766 2.756 -1.000 1.00 91.88 88 ASP A C 1
ATOM 689 O O . ASP A 1 88 ? -7.293 3.809 -1.337 1.00 91.88 88 ASP A O 1
ATOM 693 N N . GLN A 1 89 ? -5.469 2.669 -0.705 1.00 88.94 89 GLN A N 1
ATOM 694 C CA . GLN A 1 89 ? -4.571 3.814 -0.626 1.00 88.94 89 GLN A CA 1
ATOM 695 C C . GLN A 1 89 ? -3.210 3.468 -1.224 1.00 88.94 89 GLN A C 1
ATOM 697 O O . GLN A 1 89 ? -2.715 2.347 -1.078 1.00 88.94 89 GLN A O 1
ATOM 702 N N . SER A 1 90 ? -2.587 4.452 -1.867 1.00 87.62 90 SER A N 1
ATOM 703 C CA . SER A 1 90 ? -1.215 4.377 -2.368 1.00 87.62 90 SER A CA 1
ATOM 704 C C . SER A 1 90 ? -0.348 5.423 -1.681 1.00 87.62 90 SER A C 1
ATOM 706 O O . SER A 1 90 ? -0.739 6.583 -1.575 1.00 87.62 90 SER A O 1
ATOM 708 N N . LEU A 1 91 ? 0.845 5.022 -1.243 1.00 84.56 91 LEU A N 1
ATOM 709 C CA . LEU A 1 91 ? 1.819 5.915 -0.621 1.00 84.56 91 LEU A CA 1
ATOM 710 C C . LEU A 1 91 ? 3.068 5.989 -1.489 1.00 84.56 91 LEU A C 1
ATOM 712 O O . LEU A 1 91 ? 3.689 4.964 -1.775 1.00 84.56 91 LEU A O 1
ATOM 716 N N . TRP A 1 92 ? 3.453 7.208 -1.858 1.00 83.88 92 TRP A N 1
ATOM 717 C CA . TRP A 1 92 ? 4.716 7.455 -2.534 1.00 83.88 92 TRP A CA 1
ATOM 718 C C . TRP A 1 92 ? 5.831 7.633 -1.508 1.00 83.88 92 TRP A C 1
ATOM 720 O O . TRP A 1 92 ? 5.759 8.513 -0.650 1.00 83.88 92 TRP A O 1
ATOM 730 N N . LEU A 1 93 ? 6.871 6.802 -1.586 1.00 81.81 93 LEU A N 1
ATOM 731 C CA . LEU A 1 93 ? 8.042 6.954 -0.729 1.00 81.81 93 LEU A CA 1
ATOM 732 C C . LEU A 1 93 ? 9.053 7.878 -1.408 1.00 81.81 93 LEU A C 1
ATOM 734 O O . LEU A 1 93 ? 9.665 7.511 -2.410 1.00 81.81 93 LEU A O 1
ATOM 738 N N . THR A 1 94 ? 9.233 9.065 -0.836 1.00 80.94 94 THR A N 1
ATOM 739 C CA . THR A 1 94 ? 10.246 10.036 -1.260 1.00 80.94 94 THR A CA 1
ATOM 740 C C . THR A 1 94 ? 11.292 10.157 -0.163 1.00 80.94 94 THR A C 1
ATOM 742 O O . THR A 1 94 ? 10.968 10.515 0.970 1.00 80.94 94 THR A O 1
ATOM 745 N N . ASP A 1 95 ? 12.545 9.845 -0.489 1.00 82.06 95 ASP A N 1
ATOM 746 C CA . ASP A 1 95 ? 13.644 9.988 0.465 1.00 82.06 95 ASP A CA 1
ATOM 747 C C . ASP A 1 95 ? 13.861 11.463 0.839 1.00 82.06 95 ASP A C 1
ATOM 749 O O . ASP A 1 95 ? 13.709 12.361 0.007 1.00 82.06 95 ASP A O 1
ATOM 753 N N . GLY A 1 96 ? 14.171 11.717 2.110 1.00 84.69 96 GLY A N 1
ATOM 754 C CA . GLY A 1 96 ? 14.354 13.069 2.648 1.00 84.69 96 GLY A CA 1
ATOM 755 C C . GLY A 1 96 ? 13.081 13.921 2.763 1.00 84.69 96 GLY A C 1
ATOM 756 O O . GLY A 1 96 ? 13.175 15.106 3.087 1.00 84.69 96 GLY A O 1
ATOM 757 N N . MET A 1 97 ? 11.888 13.364 2.525 1.00 80.44 97 MET A N 1
ATOM 758 C CA . MET A 1 97 ? 10.642 14.123 2.648 1.00 80.44 97 MET A CA 1
ATOM 759 C C . MET A 1 97 ? 10.336 14.449 4.121 1.00 80.44 97 MET A C 1
ATOM 761 O O . MET A 1 97 ? 10.147 13.557 4.945 1.00 80.44 97 MET A O 1
ATOM 765 N N . GLY A 1 98 ? 10.264 15.741 4.460 1.00 76.44 98 GLY A N 1
ATOM 766 C CA . GLY A 1 98 ? 9.993 16.228 5.824 1.00 76.44 98 GLY A CA 1
ATOM 767 C C . GLY A 1 98 ? 8.515 16.208 6.251 1.00 76.44 98 GLY A C 1
ATOM 768 O O . GLY A 1 98 ? 8.174 16.768 7.290 1.00 76.44 98 GLY A O 1
ATOM 769 N N . GLY A 1 99 ? 7.631 15.611 5.449 1.00 71.06 99 GLY A N 1
ATOM 770 C CA . GLY A 1 99 ? 6.178 15.581 5.641 1.00 71.06 99 GLY A CA 1
ATOM 771 C C . GLY A 1 99 ? 5.495 14.692 4.597 1.00 71.06 99 GLY A C 1
ATOM 772 O O . GLY A 1 99 ? 6.174 14.012 3.839 1.00 71.06 99 GLY A O 1
ATOM 773 N N . GLY A 1 100 ? 4.162 14.678 4.551 1.00 65.12 100 GLY A N 1
ATOM 774 C CA . GLY A 1 100 ? 3.393 13.977 3.514 1.00 65.12 100 GLY A CA 1
ATOM 775 C C . GLY A 1 100 ? 2.743 14.959 2.540 1.00 65.12 100 GLY A C 1
ATOM 776 O O . GLY A 1 100 ? 2.340 16.046 2.945 1.00 65.12 100 GLY A O 1
ATOM 777 N N . ALA A 1 101 ? 2.625 14.572 1.271 1.00 66.25 101 ALA A N 1
ATOM 778 C CA . ALA A 1 101 ? 1.759 15.236 0.301 1.00 66.25 101 ALA A CA 1
ATOM 779 C C . ALA A 1 101 ? 0.564 14.312 0.048 1.00 66.25 101 ALA A C 1
ATOM 781 O O . ALA A 1 101 ? 0.752 13.149 -0.307 1.00 66.25 101 ALA A O 1
ATOM 782 N N . GLY A 1 102 ? -0.647 14.808 0.301 1.00 60.66 102 GLY A N 1
ATOM 783 C CA . GLY A 1 102 ? -1.890 14.104 -0.005 1.00 60.66 102 GLY A CA 1
ATOM 784 C C . GLY A 1 102 ? -2.440 14.567 -1.351 1.00 60.66 102 GLY A C 1
ATOM 785 O O . GLY A 1 102 ? -2.443 15.764 -1.629 1.00 60.66 102 GLY A O 1
ATOM 786 N N . GLY A 1 103 ? -2.882 13.619 -2.169 1.00 61.22 103 GLY A N 1
ATOM 787 C CA . GLY A 1 103 ? -3.717 13.845 -3.350 1.00 61.22 103 GLY A CA 1
ATOM 788 C C . GLY A 1 103 ? -5.012 13.049 -3.209 1.00 61.22 103 GLY A C 1
ATOM 789 O O . GLY A 1 103 ? -5.259 12.521 -2.126 1.00 61.22 103 GLY A O 1
ATOM 790 N N . ASP A 1 104 ? -5.809 12.999 -4.276 1.00 51.38 104 ASP A N 1
ATOM 791 C CA . ASP A 1 104 ? -7.158 12.413 -4.338 1.00 51.38 104 ASP A CA 1
ATOM 792 C C . ASP A 1 104 ? -7.380 11.253 -3.348 1.00 51.38 104 ASP A C 1
ATOM 794 O O . ASP A 1 104 ? -6.734 10.204 -3.411 1.00 51.38 104 ASP A O 1
ATOM 798 N N . TRP A 1 105 ? -8.263 11.534 -2.390 1.00 46.25 105 TRP A N 1
ATOM 799 C CA . TRP A 1 105 ? -8.618 10.758 -1.206 1.00 46.25 105 TRP A CA 1
ATOM 800 C C . TRP A 1 105 ? -9.897 9.966 -1.454 1.00 46.25 105 TRP A C 1
ATOM 802 O O . TRP A 1 105 ? -10.828 10.522 -2.081 1.00 46.25 105 TRP A O 1
#

Sequence (105 aa):
AKVTAAQYQKWFQWLYGYDNFPYTNVKVNIVGWAVRDKALLQGSTAGLDIYTNKDGSGIPECAPACGRFFNQNGDYSRCPGGAARHYDQSLWLTDGMGGGAGGDW

Foldseek 3Di:
DVVVLVVVCVVCVVVQVPPPPPDPGDDDDAQEDFDCDPVVDDDDCPRHDYFNDADPVRHTDDDLLQECVNPVVQFSVVPDVGPVRHDDDDADDDPPDPDGDDDDD